Protein AF-A0A7W8D525-F1 (afdb_monomer_lite)

Secondary structure (DSSP, 8-state):
--HHHHHHHHHHHHHHHHHHHHHHHHHHHHHHHHTTS---HHHHHHHHHHHHHTTSS-HHHHHHHHHHHHH--

Foldseek 3Di:
DPPVVVVVVVVVVVVVVVVVVVVVVVVVVVVVVVVPDDDDLVVVLVVLVVCVVVVVDDPVRSVVVNVVS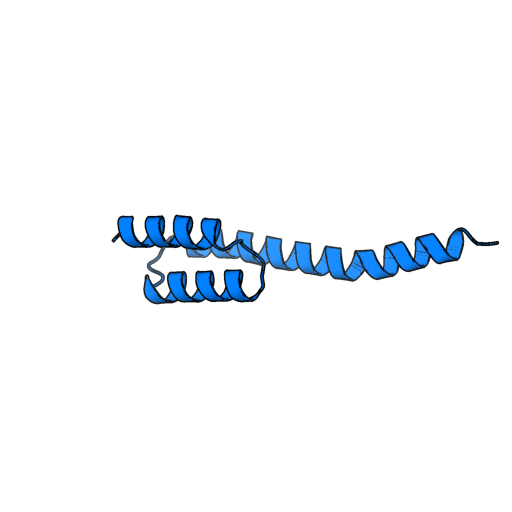VVVD

pLDDT: mean 74.51, std 12.3, range [48.06, 88.81]

Structure (mmCIF, N/CA/C/O backbone):
data_AF-A0A7W8D525-F1
#
_entry.id   AF-A0A7W8D525-F1
#
loop_
_atom_site.group_PDB
_atom_site.id
_atom_site.type_symbol
_atom_site.label_atom_id
_atom_site.label_alt_id
_atom_site.label_comp_id
_atom_site.label_asym_id
_atom_site.label_entity_id
_atom_site.label_seq_id
_atom_site.pdbx_PDB_ins_code
_atom_site.Cartn_x
_atom_site.Cartn_y
_atom_site.Cartn_z
_atom_site.occupancy
_atom_site.B_iso_or_equiv
_atom_site.auth_seq_id
_atom_site.auth_comp_id
_atom_site.auth_asym_id
_atom_site.auth_atom_id
_atom_site.pdbx_PDB_model_num
ATOM 1 N N . MET A 1 1 ? 27.630 -1.728 -34.137 1.00 50.06 1 MET A N 1
ATOM 2 C CA . MET A 1 1 ? 28.171 -1.244 -32.846 1.00 50.06 1 MET A CA 1
ATOM 3 C C . MET A 1 1 ? 27.068 -0.559 -32.020 1.00 50.06 1 MET A C 1
ATOM 5 O O . MET A 1 1 ? 27.166 0.625 -31.748 1.00 50.06 1 MET A O 1
ATOM 9 N N . GLY A 1 2 ? 25.991 -1.273 -31.655 1.00 55.03 2 GLY A N 1
ATOM 10 C CA . GLY A 1 2 ? 24.823 -0.675 -30.967 1.00 55.03 2 GLY A CA 1
ATOM 11 C C . GLY A 1 2 ? 24.276 -1.474 -29.776 1.00 55.03 2 GLY A C 1
ATOM 12 O O . GLY A 1 2 ? 23.583 -0.912 -28.935 1.00 55.03 2 GLY A O 1
ATOM 13 N N . SER A 1 3 ? 24.630 -2.760 -29.643 1.00 57.19 3 SER A N 1
ATOM 14 C CA . SER A 1 3 ? 24.139 -3.599 -28.538 1.00 57.19 3 SER A CA 1
ATOM 15 C C . SER A 1 3 ? 24.714 -3.226 -27.171 1.00 57.19 3 SER A C 1
ATOM 17 O O . SER A 1 3 ? 24.029 -3.404 -26.170 1.00 57.19 3 SER A O 1
ATOM 19 N N . PHE A 1 4 ? 25.932 -2.675 -27.099 1.00 56.34 4 PHE A N 1
ATOM 20 C CA . PHE A 1 4 ? 26.541 -2.314 -25.813 1.00 56.34 4 PHE A CA 1
ATOM 21 C C . PHE A 1 4 ? 25.812 -1.160 -25.113 1.00 56.34 4 PHE A C 1
ATOM 23 O O . PHE A 1 4 ? 25.656 -1.217 -23.896 1.00 56.34 4 PHE A O 1
ATOM 30 N N . SER A 1 5 ? 25.312 -0.164 -25.856 1.00 64.69 5 SER A N 1
ATOM 31 C CA . SER A 1 5 ? 24.606 0.979 -25.263 1.00 64.69 5 SER A CA 1
ATOM 32 C C . SER A 1 5 ? 23.269 0.572 -24.652 1.00 64.69 5 SER A C 1
ATOM 34 O O . SER A 1 5 ? 22.996 0.932 -23.516 1.00 64.69 5 SER A O 1
ATOM 36 N N . ILE A 1 6 ? 22.450 -0.220 -25.348 1.00 67.25 6 ILE A N 1
ATOM 37 C CA . ILE A 1 6 ? 21.125 -0.628 -24.845 1.00 67.25 6 ILE A CA 1
ATOM 38 C C . ILE A 1 6 ? 21.241 -1.466 -23.566 1.00 67.25 6 ILE A C 1
ATOM 40 O O . ILE A 1 6 ? 20.495 -1.244 -22.614 1.00 67.25 6 ILE A O 1
ATOM 44 N N . VAL A 1 7 ? 22.217 -2.376 -23.508 1.00 70.44 7 VAL A N 1
ATOM 45 C CA . VAL A 1 7 ? 22.481 -3.174 -22.302 1.00 70.44 7 VAL A CA 1
ATOM 46 C C . VAL A 1 7 ? 23.004 -2.291 -21.161 1.00 70.44 7 VAL A C 1
ATOM 48 O O . VAL A 1 7 ? 22.565 -2.456 -20.025 1.00 70.44 7 VAL A O 1
ATOM 51 N N . HIS A 1 8 ? 23.865 -1.306 -21.447 1.00 71.19 8 HIS A N 1
ATOM 52 C CA . HIS A 1 8 ? 24.330 -0.338 -20.444 1.00 71.19 8 HIS A CA 1
ATOM 53 C C . HIS A 1 8 ? 23.183 0.488 -19.859 1.00 71.19 8 HIS A C 1
ATOM 55 O O . HIS A 1 8 ? 23.065 0.584 -18.641 1.00 71.19 8 HIS A O 1
ATOM 61 N N . TRP A 1 9 ? 22.308 1.040 -20.703 1.00 74.31 9 TRP A N 1
ATOM 62 C CA . TRP A 1 9 ? 21.143 1.799 -20.242 1.00 74.31 9 TRP A CA 1
ATOM 63 C C . TRP A 1 9 ? 20.175 0.926 -19.432 1.00 74.31 9 TRP A C 1
ATOM 65 O O . TRP A 1 9 ? 19.648 1.384 -18.420 1.00 74.31 9 TRP A O 1
ATOM 75 N N . G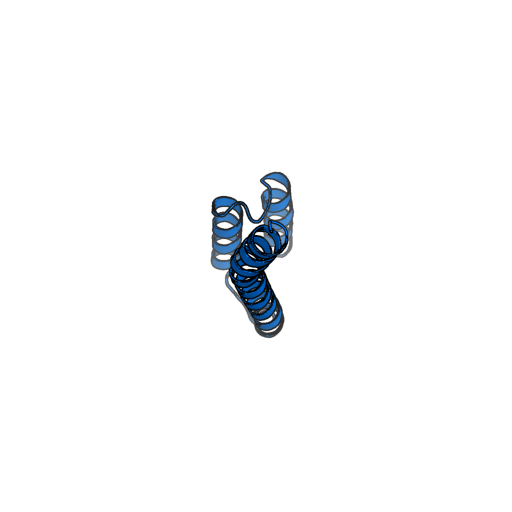LY A 1 10 ? 20.009 -0.347 -19.806 1.00 74.19 10 GLY A N 1
ATOM 76 C CA . GLY A 1 10 ? 19.239 -1.321 -19.030 1.00 74.19 10 GLY A CA 1
ATOM 77 C C . GLY A 1 10 ? 19.815 -1.573 -17.633 1.00 74.19 10 GLY A C 1
ATOM 78 O O . GLY A 1 10 ? 19.071 -1.562 -16.658 1.00 74.19 10 GLY A O 1
ATOM 79 N N . ILE A 1 11 ? 21.136 -1.738 -17.509 1.00 74.81 11 ILE A N 1
ATOM 80 C CA . ILE A 1 11 ? 21.809 -1.938 -16.212 1.00 74.81 11 ILE A CA 1
ATOM 81 C C . ILE A 1 11 ? 21.720 -0.675 -15.349 1.00 74.81 11 ILE A C 1
ATOM 83 O O . ILE A 1 11 ? 21.393 -0.762 -14.167 1.00 74.81 11 ILE A O 1
ATOM 87 N N . VAL A 1 12 ? 21.953 0.502 -15.937 1.00 77.56 12 VAL A N 1
ATOM 88 C CA . VAL A 1 12 ? 21.867 1.793 -15.234 1.00 77.56 12 VAL A CA 1
ATOM 89 C C . VAL A 1 12 ? 20.462 2.027 -14.674 1.00 77.56 12 VAL A C 1
ATOM 91 O O . VAL A 1 12 ? 20.335 2.495 -13.546 1.00 77.56 12 VAL A O 1
ATOM 94 N N . LEU A 1 13 ? 19.414 1.653 -15.414 1.00 77.50 13 LEU A N 1
ATOM 95 C CA . LEU A 1 13 ? 18.027 1.729 -14.945 1.00 77.50 13 LEU A CA 1
ATOM 96 C C . LEU A 1 13 ? 17.654 0.606 -13.966 1.00 77.50 13 LEU A C 1
ATOM 98 O O . LEU A 1 13 ? 16.809 0.812 -13.099 1.00 77.50 13 LEU A O 1
ATOM 102 N N . ALA A 1 14 ? 18.285 -0.566 -14.054 1.00 77.56 14 ALA A N 1
ATOM 103 C CA . ALA A 1 14 ? 18.011 -1.684 -13.154 1.00 77.56 14 ALA A CA 1
ATOM 104 C C . ALA A 1 14 ? 18.558 -1.456 -11.736 1.00 77.56 14 ALA A C 1
ATOM 106 O O . ALA A 1 14 ? 17.927 -1.872 -10.766 1.00 77.56 14 ALA A O 1
ATOM 107 N N . ILE A 1 15 ? 19.698 -0.772 -11.592 1.00 81.75 15 ILE A N 1
ATOM 108 C CA . ILE A 1 15 ? 20.318 -0.484 -10.288 1.00 81.75 15 ILE A CA 1
ATOM 109 C C . ILE A 1 15 ? 19.360 0.237 -9.318 1.00 81.75 15 ILE A C 1
ATOM 111 O O . ILE A 1 15 ? 19.155 -0.283 -8.219 1.00 81.75 15 ILE A O 1
ATOM 115 N N . PRO A 1 16 ? 18.730 1.379 -9.667 1.00 80.00 16 PRO A N 1
ATOM 116 C CA . PRO A 1 16 ? 17.818 2.059 -8.750 1.00 80.00 16 PRO A CA 1
ATOM 117 C C . PRO A 1 16 ? 16.595 1.200 -8.409 1.00 80.00 16 PRO A C 1
ATOM 119 O O . PRO A 1 16 ? 16.163 1.192 -7.259 1.00 80.00 16 PRO A O 1
ATOM 122 N N . VAL A 1 17 ? 16.084 0.409 -9.359 1.00 81.50 17 VAL A N 1
ATOM 123 C CA . VAL A 1 17 ? 14.963 -0.514 -9.116 1.00 81.50 17 VAL A CA 1
ATOM 124 C C . VAL A 1 17 ? 15.350 -1.586 -8.094 1.00 81.50 17 VAL A C 1
ATOM 126 O O . VAL A 1 17 ? 14.614 -1.819 -7.137 1.00 81.50 17 VAL A O 1
ATOM 129 N N . ILE A 1 18 ? 16.527 -2.199 -8.242 1.00 83.19 18 ILE A N 1
ATOM 130 C CA . ILE A 1 18 ? 17.037 -3.209 -7.304 1.00 83.19 18 ILE A CA 1
ATOM 131 C C . ILE A 1 18 ? 17.211 -2.608 -5.904 1.00 83.19 18 ILE A C 1
ATOM 133 O O . ILE A 1 18 ? 16.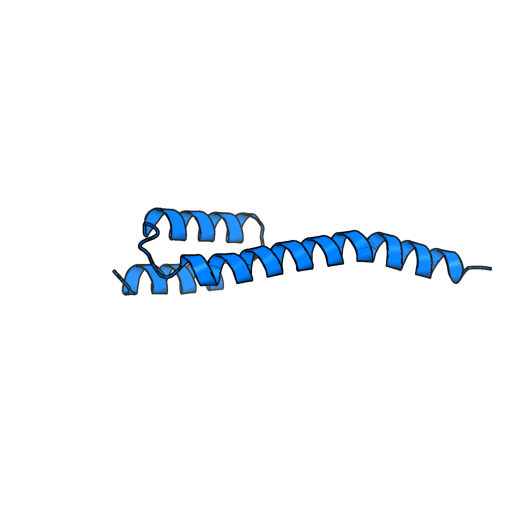804 -3.226 -4.921 1.00 83.19 18 ILE A O 1
ATOM 137 N N . VAL A 1 19 ? 17.757 -1.393 -5.798 1.00 84.12 19 VAL A N 1
ATOM 138 C CA . VAL A 1 19 ? 17.927 -0.695 -4.514 1.00 84.12 19 VAL A CA 1
ATOM 139 C C . VAL A 1 19 ? 16.577 -0.453 -3.832 1.00 84.12 19 VAL A C 1
ATOM 141 O O . VAL A 1 19 ? 16.434 -0.760 -2.649 1.00 84.12 19 VAL A O 1
ATOM 144 N N . ILE A 1 20 ? 15.566 0.016 -4.570 1.00 82.56 20 ILE A N 1
ATOM 145 C CA . ILE A 1 20 ? 14.210 0.230 -4.039 1.00 82.56 20 ILE A CA 1
ATOM 146 C C . ILE A 1 20 ? 13.609 -1.086 -3.536 1.00 82.56 20 ILE A C 1
ATOM 148 O O . ILE A 1 20 ? 13.075 -1.133 -2.428 1.00 82.56 20 ILE A O 1
ATOM 152 N N . VAL A 1 21 ? 13.738 -2.171 -4.306 1.00 81.94 21 VAL A N 1
ATOM 153 C CA . VAL A 1 21 ? 13.236 -3.497 -3.913 1.00 81.94 21 VAL A CA 1
ATOM 154 C C . VAL A 1 21 ? 13.931 -3.997 -2.646 1.00 81.94 21 VAL A C 1
ATOM 156 O O . VAL A 1 21 ? 13.264 -4.513 -1.751 1.00 81.94 21 VAL A O 1
ATOM 159 N N . ILE A 1 22 ? 15.251 -3.821 -2.528 1.00 82.56 22 ILE A N 1
ATOM 160 C CA . ILE A 1 22 ? 16.007 -4.211 -1.330 1.00 82.56 22 ILE A CA 1
ATOM 161 C C . ILE A 1 22 ? 15.524 -3.422 -0.112 1.00 82.56 22 ILE A C 1
ATOM 163 O O . ILE A 1 22 ? 15.247 -4.030 0.921 1.00 82.56 22 ILE A O 1
ATOM 167 N N . ILE A 1 23 ? 15.369 -2.100 -0.232 1.00 80.38 23 ILE A N 1
ATOM 168 C CA . ILE A 1 23 ? 14.879 -1.241 0.855 1.00 80.38 23 ILE A CA 1
ATOM 169 C C . ILE A 1 23 ? 13.457 -1.645 1.257 1.00 80.38 23 ILE A C 1
ATOM 171 O O . ILE A 1 23 ? 13.188 -1.831 2.443 1.00 80.38 23 ILE A O 1
ATOM 175 N N . ALA A 1 24 ? 12.566 -1.859 0.285 1.00 78.19 24 ALA A N 1
ATOM 176 C CA . ALA A 1 24 ? 11.196 -2.300 0.531 1.00 78.19 24 ALA A CA 1
ATOM 177 C C . ALA A 1 24 ? 11.160 -3.655 1.248 1.00 78.19 24 ALA A C 1
ATOM 179 O O . ALA A 1 24 ? 10.394 -3.832 2.199 1.00 78.19 24 ALA A O 1
ATOM 180 N N . LYS A 1 25 ? 12.022 -4.599 0.844 1.00 75.81 25 LYS A N 1
ATOM 181 C CA . LYS A 1 25 ? 12.112 -5.924 1.465 1.00 75.81 25 LYS A CA 1
ATOM 182 C C . LYS A 1 25 ? 12.704 -5.868 2.875 1.00 75.81 25 LYS A C 1
ATOM 184 O O . LYS A 1 25 ? 12.243 -6.586 3.762 1.00 75.81 25 LYS A O 1
ATOM 189 N N . LEU A 1 26 ? 13.693 -5.001 3.105 1.00 71.69 26 LEU A N 1
ATOM 190 C CA . LEU A 1 26 ? 14.240 -4.742 4.438 1.00 71.69 26 LEU A CA 1
ATOM 191 C C . LEU A 1 26 ? 13.177 -4.126 5.353 1.00 71.69 26 LEU A C 1
ATOM 193 O O . LEU A 1 26 ? 13.012 -4.584 6.481 1.00 71.69 26 LEU A O 1
ATOM 197 N N . ALA A 1 27 ? 12.412 -3.154 4.852 1.00 67.44 27 ALA A N 1
ATOM 198 C CA . ALA A 1 27 ? 11.334 -2.506 5.592 1.00 67.44 27 ALA A CA 1
ATOM 199 C C . ALA A 1 27 ? 10.211 -3.492 5.953 1.00 67.44 27 ALA A C 1
ATOM 201 O O . ALA A 1 27 ? 9.781 -3.539 7.104 1.00 67.44 27 ALA A O 1
ATOM 202 N N . THR A 1 28 ? 9.786 -4.356 5.023 1.00 67.69 28 THR A N 1
ATOM 203 C CA . THR A 1 28 ? 8.775 -5.393 5.318 1.00 67.69 28 THR A CA 1
ATOM 204 C C . THR A 1 28 ? 9.295 -6.464 6.276 1.00 67.69 28 THR A C 1
ATOM 206 O O . THR A 1 28 ? 8.559 -6.909 7.159 1.00 67.69 28 THR A O 1
ATOM 209 N N . SER A 1 29 ? 10.563 -6.866 6.152 1.00 54.66 29 SER A N 1
ATOM 210 C CA . SER A 1 29 ? 11.191 -7.818 7.076 1.00 54.66 29 SER A CA 1
ATOM 211 C C . SER A 1 29 ? 11.353 -7.240 8.486 1.00 54.66 29 SER A C 1
ATOM 213 O O . SER A 1 29 ? 11.171 -7.959 9.469 1.00 54.66 29 SER A O 1
ATOM 215 N N . ALA A 1 30 ? 11.687 -5.954 8.602 1.00 51.56 30 ALA A N 1
ATOM 216 C CA . ALA A 1 30 ? 11.790 -5.260 9.882 1.00 51.56 30 ALA A CA 1
ATOM 217 C C . ALA A 1 30 ? 10.407 -5.036 10.517 1.00 51.56 30 ALA A C 1
ATOM 219 O O . ALA A 1 30 ? 10.239 -5.235 11.719 1.00 51.56 30 ALA A O 1
ATOM 220 N N . SER A 1 31 ? 9.393 -4.720 9.707 1.00 51.06 31 SER A N 1
ATOM 221 C CA . SER A 1 31 ? 8.019 -4.496 10.173 1.00 51.06 31 SER A CA 1
ATOM 222 C C . SER A 1 31 ? 7.379 -5.761 10.770 1.00 51.06 31 SER A C 1
ATOM 224 O O . SER A 1 31 ? 6.694 -5.695 11.794 1.00 51.06 31 SER A O 1
ATOM 226 N N . ARG A 1 32 ? 7.705 -6.954 10.240 1.00 51.59 32 ARG A N 1
ATOM 227 C CA . ARG A 1 32 ? 7.272 -8.231 10.845 1.00 51.59 32 ARG A CA 1
ATOM 228 C C . ARG A 1 32 ? 7.815 -8.467 12.254 1.00 51.59 32 ARG A C 1
ATOM 230 O O . ARG A 1 32 ? 7.146 -9.136 13.032 1.00 51.59 32 ARG A O 1
ATOM 237 N N . ARG A 1 33 ? 8.993 -7.937 12.603 1.00 49.28 33 ARG A N 1
ATOM 238 C CA . ARG A 1 33 ? 9.565 -8.105 13.953 1.00 49.28 33 ARG A CA 1
ATOM 239 C C . ARG A 1 33 ? 8.990 -7.121 14.974 1.00 49.28 33 ARG A C 1
ATOM 241 O O . ARG A 1 33 ? 9.008 -7.424 16.156 1.00 49.28 33 ARG A O 1
ATOM 248 N N . ASN A 1 34 ? 8.432 -5.997 14.520 1.00 48.06 34 ASN A N 1
ATOM 249 C CA . ASN A 1 34 ? 7.839 -4.967 15.382 1.00 48.06 34 ASN A CA 1
ATOM 250 C C . ASN A 1 34 ? 6.313 -5.084 15.550 1.00 48.06 34 ASN A C 1
ATOM 252 O O . ASN A 1 34 ? 5.707 -4.264 16.231 1.00 48.06 34 ASN A O 1
ATOM 256 N N . SER A 1 35 ? 5.677 -6.086 14.936 1.00 49.44 35 SER A N 1
ATOM 257 C CA . SER A 1 35 ? 4.217 -6.269 14.981 1.00 49.44 35 SER A CA 1
ATOM 258 C C . SER A 1 35 ? 3.711 -6.989 16.240 1.00 49.44 35 SER A C 1
ATOM 260 O O . SER A 1 35 ? 2.512 -7.225 16.350 1.00 49.44 35 SER A O 1
ATOM 262 N N . ALA A 1 36 ? 4.592 -7.339 17.182 1.00 50.88 36 ALA A N 1
ATOM 263 C CA . ALA A 1 36 ? 4.195 -8.026 18.410 1.00 50.88 36 ALA A CA 1
ATOM 264 C C . ALA A 1 36 ? 3.652 -7.082 19.499 1.00 50.88 36 ALA A C 1
ATOM 266 O O . ALA A 1 36 ? 2.882 -7.537 20.334 1.00 50.88 36 ALA A O 1
ATOM 267 N N . ASP A 1 37 ? 3.962 -5.780 19.459 1.00 52.31 37 ASP A N 1
ATOM 268 C CA . ASP A 1 37 ? 3.561 -4.847 20.517 1.00 52.31 37 ASP A CA 1
ATOM 269 C C . ASP A 1 37 ? 2.917 -3.572 19.950 1.00 52.31 37 ASP A C 1
ATOM 271 O O . ASP A 1 37 ? 3.572 -2.663 19.445 1.00 52.31 37 ASP A O 1
ATOM 275 N N . ALA A 1 38 ? 1.587 -3.525 20.030 1.00 57.78 38 ALA A N 1
ATOM 276 C CA . ALA A 1 38 ? 0.804 -2.312 20.273 1.00 57.78 38 ALA A CA 1
ATOM 277 C C . ALA A 1 38 ? 1.127 -1.040 19.450 1.00 57.78 38 ALA A C 1
ATOM 279 O O . ALA A 1 38 ? 1.087 0.070 19.981 1.00 57.78 38 ALA A O 1
ATOM 280 N N . ARG A 1 39 ? 1.355 -1.130 18.129 1.00 64.12 39 ARG A N 1
ATOM 281 C CA . ARG A 1 39 ? 1.240 0.081 17.287 1.00 64.12 39 ARG A CA 1
ATOM 282 C C . ARG A 1 39 ? -0.211 0.595 17.325 1.00 64.12 39 ARG A C 1
ATOM 284 O O . ARG A 1 39 ? -1.095 -0.200 16.973 1.00 64.12 39 ARG A O 1
ATOM 291 N N . PRO A 1 40 ? -0.457 1.875 17.690 1.00 71.81 40 PRO A N 1
ATOM 292 C CA . PRO A 1 40 ? -1.795 2.465 17.744 1.00 71.81 40 PRO A CA 1
ATOM 293 C C . PRO A 1 40 ? -2.545 2.292 16.422 1.00 71.81 40 PRO A C 1
ATOM 295 O O . PRO A 1 40 ? -1.971 2.473 15.352 1.00 71.81 40 PRO A O 1
ATOM 298 N N . VAL A 1 41 ? -3.842 1.990 16.467 1.00 77.56 41 VAL A N 1
ATOM 299 C CA . VAL A 1 41 ? -4.667 1.823 15.252 1.00 77.56 41 VAL A CA 1
ATOM 300 C C . VAL A 1 41 ? -4.579 3.046 14.328 1.00 77.56 41 VAL A C 1
ATOM 302 O O . VAL A 1 41 ? -4.469 2.899 13.111 1.00 77.56 41 VAL A O 1
ATOM 305 N N . ALA A 1 42 ? -4.513 4.247 14.906 1.00 76.75 42 ALA A N 1
ATOM 306 C CA . ALA A 1 42 ? -4.336 5.494 14.168 1.00 76.75 42 ALA A CA 1
ATOM 307 C C . ALA A 1 42 ? -3.037 5.540 13.340 1.00 76.75 42 ALA A C 1
ATOM 309 O O . ALA A 1 42 ? -3.056 6.040 12.218 1.00 76.75 42 ALA A O 1
ATOM 310 N N . SER A 1 43 ? -1.923 4.989 13.842 1.00 79.00 43 SER A N 1
ATOM 311 C CA . SER A 1 43 ? -0.662 4.992 13.091 1.00 79.00 43 SER A CA 1
ATOM 312 C C . SER A 1 43 ? -0.672 3.987 11.943 1.00 79.00 43 SER A C 1
ATOM 314 O O . SER A 1 43 ? -0.119 4.275 10.886 1.00 79.00 43 SER A O 1
ATOM 316 N N . ARG A 1 44 ? -1.368 2.853 12.099 1.00 80.69 44 ARG A N 1
ATOM 317 C CA . ARG A 1 44 ? -1.547 1.876 11.011 1.00 80.69 44 ARG A CA 1
ATOM 318 C C . ARG A 1 44 ? -2.429 2.417 9.889 1.00 80.69 44 ARG A C 1
ATOM 320 O O . ARG A 1 44 ? -2.127 2.191 8.725 1.00 80.69 44 ARG A O 1
ATOM 327 N N . LEU A 1 45 ? -3.495 3.144 10.230 1.00 83.38 45 LEU A N 1
ATOM 328 C CA . LEU A 1 45 ? -4.363 3.787 9.239 1.00 83.38 45 LEU A CA 1
ATOM 329 C C . LEU A 1 45 ? -3.626 4.887 8.463 1.00 83.38 45 LEU A C 1
ATOM 331 O O . LEU A 1 45 ? -3.740 4.940 7.243 1.00 83.38 45 LEU A O 1
ATOM 335 N N . ALA A 1 46 ? -2.823 5.707 9.149 1.00 83.88 46 ALA A N 1
ATOM 336 C CA . ALA A 1 46 ? -2.009 6.737 8.503 1.00 83.88 46 ALA A CA 1
ATOM 337 C C . ALA A 1 46 ? -0.946 6.144 7.559 1.00 83.88 46 ALA A C 1
ATOM 339 O O . ALA A 1 46 ? -0.718 6.670 6.474 1.00 83.88 46 ALA A O 1
ATOM 340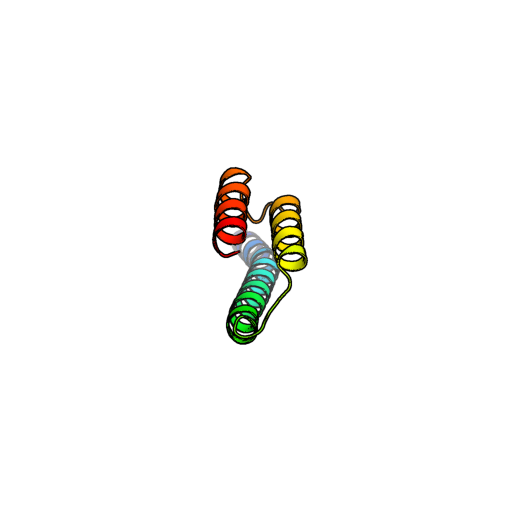 N N . GLU A 1 47 ? -0.322 5.028 7.946 1.00 83.12 47 GLU A N 1
ATOM 341 C CA . GLU A 1 47 ? 0.639 4.307 7.101 1.00 83.12 47 GLU A CA 1
ATOM 342 C C . GLU A 1 47 ? -0.034 3.724 5.847 1.00 83.12 47 GLU A C 1
ATOM 344 O O . GLU A 1 47 ? 0.536 3.773 4.758 1.00 83.12 47 GLU A O 1
ATOM 349 N N . LEU A 1 48 ? -1.274 3.245 5.971 1.00 85.94 48 LEU A N 1
ATOM 350 C CA . LEU A 1 48 ? -2.078 2.782 4.841 1.00 85.94 48 LEU A CA 1
ATOM 351 C C . LEU A 1 48 ? -2.384 3.896 3.832 1.00 85.94 48 LEU A C 1
ATOM 353 O O . LEU A 1 48 ? -2.235 3.694 2.626 1.00 85.94 48 LEU A O 1
ATOM 357 N N . ASP A 1 49 ? -2.792 5.068 4.323 1.00 84.94 49 ASP A N 1
ATOM 358 C CA . ASP A 1 49 ? -3.075 6.229 3.475 1.00 84.94 49 ASP A CA 1
ATOM 359 C C . ASP A 1 49 ? -1.799 6.737 2.780 1.00 84.94 49 ASP A C 1
ATOM 361 O O . ASP A 1 49 ? -1.845 7.096 1.604 1.00 84.94 49 ASP A O 1
ATOM 365 N N . ASP A 1 50 ? -0.641 6.684 3.444 1.00 85.88 50 ASP A N 1
ATOM 366 C CA . ASP A 1 50 ? 0.662 7.021 2.849 1.00 85.88 50 ASP A CA 1
ATOM 367 C C . ASP A 1 50 ? 1.094 6.005 1.769 1.00 85.88 50 ASP A C 1
ATOM 369 O O . ASP A 1 50 ? 1.644 6.362 0.724 1.00 85.88 50 ASP A O 1
ATOM 373 N N . LEU A 1 51 ? 0.813 4.712 1.960 1.00 85.25 51 LEU A N 1
ATOM 374 C CA . LEU A 1 51 ? 1.042 3.688 0.931 1.00 85.25 51 LEU A CA 1
ATOM 375 C C . LEU A 1 51 ? 0.143 3.892 -0.294 1.00 85.25 51 LEU A C 1
ATOM 377 O O . LEU A 1 51 ? 0.620 3.781 -1.427 1.00 85.25 51 LEU A O 1
ATOM 381 N N . ARG A 1 52 ? -1.126 4.248 -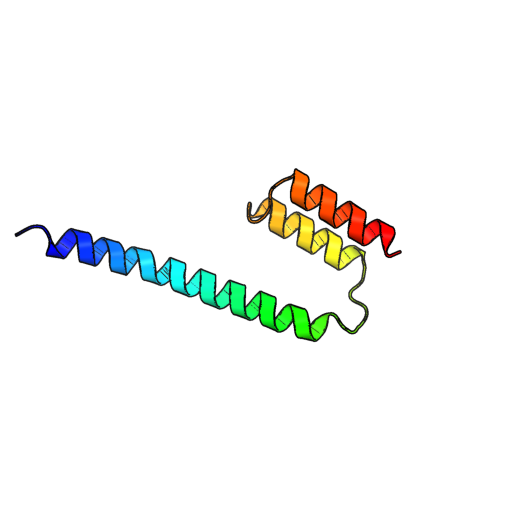0.076 1.00 82.25 52 ARG A N 1
ATOM 382 C CA . ARG A 1 52 ? -2.067 4.596 -1.147 1.00 82.25 52 ARG A CA 1
ATOM 383 C C . ARG A 1 52 ? -1.637 5.865 -1.883 1.00 82.25 52 ARG A C 1
ATOM 385 O O . ARG A 1 52 ? -1.642 5.886 -3.110 1.00 82.25 52 ARG A O 1
ATOM 392 N N . ALA A 1 53 ? -1.229 6.907 -1.160 1.00 84.06 53 ALA A N 1
ATOM 393 C CA . ALA A 1 53 ? -0.772 8.171 -1.740 1.00 84.06 53 ALA A CA 1
ATOM 394 C C . ALA A 1 53 ? 0.482 7.996 -2.611 1.00 84.06 53 ALA A C 1
ATOM 396 O O . ALA A 1 53 ? 0.626 8.657 -3.637 1.00 84.06 53 ALA A O 1
ATOM 397 N N . ARG A 1 54 ? 1.365 7.062 -2.240 1.00 81.44 54 ARG A N 1
ATOM 398 C CA . ARG A 1 54 ? 2.537 6.674 -3.041 1.00 81.44 54 ARG A CA 1
ATOM 399 C C . ARG A 1 54 ? 2.211 5.737 -4.209 1.00 81.44 54 ARG A C 1
ATOM 401 O O . ARG A 1 54 ? 3.119 5.383 -4.955 1.00 81.44 54 ARG A O 1
ATOM 408 N N . GLY A 1 55 ? 0.951 5.325 -4.365 1.00 85.62 55 GLY A N 1
ATOM 409 C CA . GLY A 1 55 ? 0.512 4.402 -5.413 1.00 85.62 55 GLY A CA 1
ATOM 410 C C . GLY A 1 55 ? 1.056 2.981 -5.253 1.00 85.62 55 GLY A C 1
ATOM 411 O O . GLY A 1 55 ? 1.133 2.246 -6.232 1.00 85.62 55 GLY A O 1
ATOM 412 N N . VAL A 1 56 ? 1.473 2.601 -4.039 1.00 88.81 56 VAL A N 1
ATOM 413 C CA . VAL A 1 56 ? 2.025 1.266 -3.744 1.00 88.81 56 VAL A CA 1
ATOM 414 C C . VAL A 1 56 ? 0.916 0.217 -3.643 1.00 88.81 56 VAL A C 1
ATOM 416 O O . VAL A 1 56 ? 1.154 -0.951 -3.935 1.00 88.81 56 VAL A O 1
ATOM 419 N N . ILE A 1 57 ? -0.280 0.641 -3.232 1.00 82.31 57 ILE A N 1
ATOM 420 C CA . ILE A 1 57 ? -1.488 -0.182 -3.126 1.00 82.31 57 ILE A CA 1
ATOM 421 C C . ILE A 1 57 ? -2.644 0.522 -3.831 1.00 82.31 57 ILE A C 1
ATOM 423 O O . ILE A 1 57 ? -2.685 1.759 -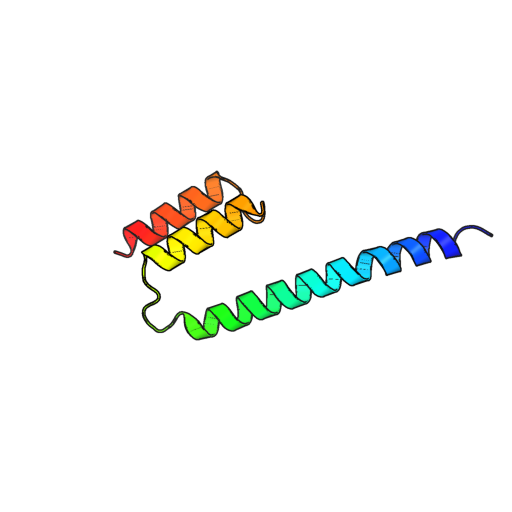3.871 1.00 82.31 57 ILE A O 1
ATOM 427 N N . ASP A 1 58 ? -3.583 -0.252 -4.373 1.00 83.50 58 ASP A N 1
ATOM 428 C CA . ASP A 1 58 ? -4.780 0.320 -4.987 1.00 83.50 58 ASP A CA 1
ATOM 429 C C . ASP A 1 58 ? -5.813 0.774 -3.927 1.00 83.50 58 ASP A C 1
ATOM 431 O O . ASP A 1 58 ? -5.686 0.514 -2.725 1.00 83.50 58 ASP A O 1
ATOM 435 N N . ALA A 1 59 ? -6.846 1.500 -4.367 1.00 83.88 59 ALA A N 1
ATOM 436 C CA . ALA A 1 59 ? -7.893 1.992 -3.470 1.00 83.88 59 ALA A CA 1
ATOM 437 C C . ALA A 1 59 ? -8.729 0.869 -2.818 1.00 83.88 59 ALA A C 1
ATOM 439 O O . ALA A 1 59 ? -9.062 0.971 -1.640 1.00 83.88 59 ALA A O 1
ATOM 440 N N . ALA A 1 60 ? -9.042 -0.198 -3.551 1.00 86.25 60 ALA A N 1
ATOM 441 C CA . ALA A 1 60 ? -9.772 -1.359 -3.053 1.00 86.25 60 ALA A CA 1
ATOM 442 C C . ALA A 1 60 ? -8.953 -2.170 -2.030 1.00 86.25 60 ALA A C 1
ATOM 444 O O . ALA A 1 60 ? -9.503 -2.643 -1.034 1.00 86.25 60 ALA A O 1
ATOM 445 N N . GLU A 1 61 ? -7.640 -2.300 -2.224 1.00 84.12 61 GLU A N 1
ATOM 446 C CA . GLU A 1 61 ? -6.725 -2.934 -1.268 1.00 84.12 61 GLU A CA 1
ATOM 447 C C . GLU A 1 61 ? -6.594 -2.119 0.019 1.00 84.12 61 GLU A C 1
ATOM 449 O O . GLU A 1 61 ? -6.626 -2.687 1.118 1.00 84.12 61 GLU A O 1
ATOM 454 N N . ALA A 1 62 ? -6.495 -0.792 -0.107 1.00 86.50 62 ALA A N 1
ATOM 455 C CA . ALA A 1 62 ? -6.483 0.111 1.036 1.00 86.50 62 ALA A CA 1
ATOM 456 C C . ALA A 1 62 ? -7.780 -0.015 1.856 1.00 86.50 62 ALA A C 1
ATOM 458 O O . ALA A 1 62 ? -7.730 -0.175 3.079 1.00 86.50 62 ALA A O 1
ATOM 459 N N . ASP A 1 63 ? -8.941 -0.034 1.197 1.00 86.50 63 ASP A N 1
ATOM 460 C CA . ASP A 1 63 ? -10.234 -0.185 1.870 1.00 86.50 63 ASP A CA 1
ATOM 461 C C . ASP A 1 63 ? -10.385 -1.564 2.538 1.00 86.50 63 ASP A C 1
ATOM 463 O O . ASP A 1 63 ? -10.847 -1.661 3.681 1.00 86.50 63 ASP A O 1
ATOM 467 N N . ALA A 1 64 ? -9.924 -2.638 1.889 1.00 88.06 64 ALA A N 1
ATOM 468 C CA . ALA A 1 64 ? -9.952 -3.988 2.454 1.00 88.06 64 ALA A CA 1
ATOM 469 C C . ALA A 1 64 ? -9.072 -4.120 3.710 1.00 88.06 64 ALA A C 1
ATOM 471 O O . ALA A 1 64 ? -9.469 -4.752 4.696 1.00 88.06 64 ALA A O 1
ATOM 472 N N . GLN A 1 65 ? -7.881 -3.517 3.705 1.00 85.50 65 GLN A N 1
ATOM 473 C CA . GLN A 1 65 ? -6.995 -3.512 4.870 1.00 85.50 65 GLN A CA 1
ATOM 474 C C . GLN A 1 65 ? -7.516 -2.606 5.991 1.00 85.50 65 GLN A C 1
ATOM 476 O O . GLN A 1 65 ? -7.471 -3.002 7.157 1.00 85.50 65 GLN A O 1
ATOM 481 N N . ARG A 1 66 ? -8.092 -1.444 5.662 1.00 85.94 66 ARG A N 1
ATOM 482 C CA . ARG A 1 66 ? -8.769 -0.568 6.629 1.00 85.94 66 ARG A CA 1
ATOM 483 C C . ARG A 1 66 ? -9.904 -1.299 7.346 1.00 85.94 66 ARG A C 1
ATOM 485 O O . ARG A 1 66 ? -9.991 -1.240 8.570 1.00 85.94 66 ARG A O 1
ATOM 492 N N . ALA A 1 67 ? -10.718 -2.050 6.605 1.00 88.12 67 ALA A N 1
ATOM 493 C CA . ALA A 1 67 ? -11.793 -2.862 7.168 1.00 88.12 67 ALA A CA 1
ATOM 494 C C . ALA A 1 67 ? -11.285 -3.992 8.080 1.00 88.12 67 ALA A C 1
ATOM 496 O O . ALA A 1 67 ? -11.940 -4.310 9.070 1.00 88.12 67 ALA A O 1
ATOM 497 N N . ARG A 1 68 ? -10.124 -4.594 7.783 1.00 85.88 68 ARG A N 1
ATOM 498 C CA . ARG A 1 68 ? -9.486 -5.575 8.681 1.00 85.88 68 ARG A CA 1
ATOM 499 C C . ARG A 1 68 ? -9.013 -4.933 9.980 1.00 85.88 68 ARG A C 1
ATOM 501 O O . ARG A 1 68 ? -9.337 -5.439 11.043 1.00 85.88 68 ARG A O 1
ATOM 508 N N . ILE A 1 69 ? -8.312 -3.802 9.893 1.00 82.94 69 ILE A N 1
ATOM 509 C CA . ILE A 1 69 ? -7.792 -3.089 11.070 1.00 82.94 69 ILE A CA 1
ATOM 510 C C . ILE A 1 69 ? -8.930 -2.660 12.003 1.00 82.94 69 ILE A C 1
ATOM 512 O O . ILE A 1 69 ? -8.796 -2.773 13.215 1.00 82.94 69 ILE A O 1
ATOM 516 N N . LEU A 1 70 ? -10.051 -2.190 11.447 1.00 83.44 70 LEU A N 1
ATOM 517 C CA . LEU A 1 70 ? -11.225 -1.796 12.230 1.00 83.44 70 LEU A CA 1
ATOM 518 C C . LEU A 1 70 ? -11.988 -2.979 12.841 1.00 83.44 70 LEU A C 1
ATOM 520 O O . LEU A 1 70 ? -12.735 -2.774 13.788 1.00 83.44 70 LEU A O 1
ATOM 524 N N . ARG A 1 71 ? -11.838 -4.191 12.295 1.00 83.38 71 ARG A N 1
ATOM 525 C CA . ARG A 1 71 ? -12.485 -5.409 12.806 1.00 83.38 71 ARG A CA 1
ATOM 526 C C . ARG A 1 71 ? -11.698 -6.063 13.946 1.00 83.38 71 ARG A C 1
ATOM 528 O O . ARG A 1 71 ? -12.289 -6.791 14.730 1.00 83.38 71 ARG A O 1
ATOM 535 N N . ASP A 1 72 ? -10.392 -5.812 14.007 1.00 72.19 72 ASP A N 1
ATOM 536 C CA . ASP A 1 72 ? -9.495 -6.287 15.070 1.00 72.19 72 ASP A CA 1
ATOM 537 C C . ASP A 1 72 ? -9.506 -5.376 16.325 1.00 72.19 72 ASP A C 1
ATOM 539 O O . ASP A 1 72 ? -8.752 -5.629 17.267 1.00 72.19 72 ASP A O 1
ATOM 543 N N . LEU A 1 73 ? -10.321 -4.311 16.326 1.00 62.97 73 LEU A N 1
ATOM 544 C CA . LEU A 1 73 ? -10.653 -3.475 17.491 1.00 62.97 73 LEU A CA 1
ATOM 545 C C . LEU A 1 73 ? -11.765 -4.120 18.326 1.00 62.97 73 LEU A C 1
ATOM 547 O O . LEU A 1 73 ? -11.654 -4.051 19.570 1.00 62.97 73 LEU A O 1
#

Sequence (73 aa):
MGSFSIVHWGIVLAIPVIVIVIIAKLATSASRRNSADARPVASRLAELDDLRARGVIDAAEADAQRARILRDL

Radius of gyration: 18.12 Å; chains: 1; bounding box: 41×16×53 Å

Organism: NCBI:txid659595